Protein AF-A0A6A6YE19-F1 (afdb_monomer)

Solvent-accessible surface area (backbone atoms only — not comparable to full-atom values): 7515 Å² total; per-residue (Å²): 122,66,43,37,37,60,83,49,23,51,37,92,85,61,47,67,70,57,48,51,55,48,51,52,39,50,45,53,54,52,72,75,40,77,47,42,46,77,71,62,46,37,74,45,27,32,38,35,89,88,74,50,58,44,82,54,68,69,87,52,46,39,75,58,92,55,95,81,59,82,54,58,56,44,58,28,46,29,45,37,48,31,16,44,70,64,54,49,64,56,91,86,71,60,85,72,68,96,64,59,85,82,47,58,71,52,59,54,47,52,47,54,45,36,77,72,52,85,45,62,72,60,56,71,68,54,118

Structure (mmCIF, N/CA/C/O backbone):
data_AF-A0A6A6YE19-F1
#
_entry.id   AF-A0A6A6YE19-F1
#
loop_
_atom_site.group_PDB
_atom_site.id
_atom_site.type_symbol
_atom_site.label_atom_id
_atom_site.label_alt_id
_atom_site.label_comp_id
_atom_site.label_asym_id
_atom_site.label_entity_id
_atom_site.label_seq_id
_atom_site.pdbx_PDB_ins_code
_atom_site.Cartn_x
_atom_site.Cartn_y
_atom_site.Cartn_z
_atom_site.occupancy
_atom_site.B_iso_or_equiv
_atom_site.auth_seq_id
_atom_site.auth_comp_id
_atom_site.auth_asym_id
_atom_site.auth_atom_id
_atom_site.pdbx_PDB_model_num
ATOM 1 N N . MET A 1 1 ? -10.148 -7.743 -18.583 1.00 84.31 1 MET A N 1
ATOM 2 C CA . MET A 1 1 ? -10.620 -8.290 -17.293 1.00 84.31 1 MET A CA 1
ATOM 3 C C . MET A 1 1 ? -9.808 -7.666 -16.173 1.00 84.31 1 MET A C 1
ATOM 5 O O . MET A 1 1 ? -8.627 -7.429 -16.416 1.00 84.31 1 MET A O 1
ATOM 9 N N . PRO A 1 2 ? -10.416 -7.372 -15.011 1.00 91.38 2 PRO A N 1
ATOM 10 C CA . PRO A 1 2 ? -9.668 -6.983 -13.819 1.00 91.38 2 PRO A CA 1
ATOM 11 C C . PRO A 1 2 ? -8.682 -8.076 -13.400 1.00 91.38 2 PRO A C 1
ATOM 13 O O . PRO A 1 2 ? -8.975 -9.261 -13.564 1.00 91.38 2 PRO A O 1
ATOM 16 N N . ILE A 1 3 ? -7.541 -7.668 -12.848 1.00 93.69 3 ILE A N 1
ATOM 17 C CA . ILE A 1 3 ? -6.548 -8.557 -12.232 1.00 93.69 3 ILE A CA 1
ATOM 18 C C . ILE A 1 3 ? -6.293 -8.111 -10.796 1.00 93.69 3 ILE A C 1
ATOM 20 O O . ILE A 1 3 ? -6.390 -6.922 -10.496 1.00 93.69 3 ILE A O 1
ATOM 24 N N . SER A 1 4 ? -5.976 -9.043 -9.907 1.00 94.56 4 SER A N 1
ATOM 25 C CA . SER A 1 4 ? -5.618 -8.713 -8.528 1.00 94.56 4 SER A CA 1
ATOM 26 C C . SER A 1 4 ? -4.253 -8.024 -8.441 1.00 94.56 4 SER A C 1
ATOM 28 O O . SER A 1 4 ? -3.408 -8.160 -9.334 1.00 94.56 4 SER A O 1
ATOM 30 N N . LEU A 1 5 ? -4.043 -7.242 -7.379 1.00 95.00 5 LEU A N 1
ATOM 31 C CA . LEU A 1 5 ? -2.799 -6.495 -7.187 1.00 95.00 5 LEU A CA 1
ATOM 32 C C . LEU A 1 5 ? -1.582 -7.401 -6.981 1.00 95.00 5 LEU A C 1
ATOM 34 O O . LEU A 1 5 ? -0.480 -6.984 -7.325 1.00 95.00 5 LEU A O 1
ATOM 38 N N . ASP A 1 6 ? -1.763 -8.637 -6.520 1.00 94.25 6 ASP A N 1
ATOM 39 C CA . ASP A 1 6 ? -0.695 -9.649 -6.426 1.00 94.25 6 ASP A CA 1
ATOM 40 C C . ASP A 1 6 ? -0.033 -9.929 -7.794 1.00 94.25 6 ASP A C 1
ATOM 42 O O . ASP A 1 6 ? 1.178 -10.106 -7.894 1.00 94.25 6 ASP A O 1
ATOM 46 N N . HIS A 1 7 ? -0.793 -9.852 -8.890 1.00 92.31 7 HIS A N 1
ATOM 47 C CA . HIS A 1 7 ? -0.274 -9.985 -10.249 1.00 92.31 7 HIS A CA 1
ATOM 48 C C . HIS A 1 7 ? 0.446 -8.724 -10.742 1.00 92.31 7 HIS A C 1
ATOM 50 O O . HIS A 1 7 ? 1.111 -8.785 -11.781 1.00 92.31 7 HIS A O 1
ATOM 56 N N . ILE A 1 8 ? 0.294 -7.589 -10.054 1.00 92.00 8 ILE A N 1
ATOM 57 C CA . ILE A 1 8 ? 0.911 -6.291 -10.380 1.00 92.00 8 ILE A CA 1
ATOM 58 C C . ILE A 1 8 ? 2.124 -6.008 -9.486 1.00 92.00 8 ILE A C 1
ATOM 60 O O . ILE A 1 8 ? 3.055 -5.319 -9.914 1.00 92.00 8 ILE A O 1
ATOM 64 N N . ALA A 1 9 ? 2.123 -6.551 -8.274 1.00 93.69 9 ALA A N 1
ATOM 65 C CA . ALA A 1 9 ? 3.166 -6.414 -7.279 1.00 93.69 9 ALA A CA 1
ATOM 66 C C . ALA A 1 9 ? 4.558 -6.699 -7.867 1.00 93.69 9 ALA A C 1
ATOM 68 O O . ALA A 1 9 ? 4.750 -7.643 -8.636 1.00 93.69 9 ALA A O 1
ATOM 69 N N . ASN A 1 10 ? 5.530 -5.838 -7.548 1.00 92.00 10 ASN A N 1
ATOM 70 C CA . ASN A 1 10 ? 6.917 -5.931 -8.022 1.00 92.00 10 ASN A CA 1
ATOM 71 C C . ASN A 1 10 ? 7.112 -6.004 -9.556 1.00 92.00 10 ASN A C 1
ATOM 73 O O . ASN A 1 10 ? 8.203 -6.307 -10.036 1.00 92.00 10 ASN A O 1
ATOM 77 N N . ARG A 1 11 ? 6.101 -5.701 -10.379 1.00 90.38 11 ARG A N 1
ATOM 78 C CA . ARG A 1 11 ? 6.294 -5.667 -11.837 1.00 90.38 11 ARG A CA 1
ATOM 79 C C . ARG A 1 11 ? 7.267 -4.541 -12.214 1.00 90.38 11 ARG A C 1
ATOM 81 O O . ARG A 1 11 ? 7.161 -3.450 -11.658 1.00 90.38 11 ARG A O 1
ATOM 88 N N . PRO A 1 12 ? 8.118 -4.717 -13.244 1.00 85.94 12 PRO A N 1
ATOM 89 C CA . PRO A 1 12 ? 9.000 -3.652 -13.741 1.00 85.94 12 PRO A CA 1
ATOM 90 C C . PRO A 1 12 ? 8.274 -2.356 -14.137 1.00 85.94 12 PRO A C 1
ATOM 92 O O . PRO A 1 12 ? 8.860 -1.282 -14.134 1.00 85.94 12 PRO A O 1
ATOM 95 N N . GLY A 1 13 ? 6.988 -2.449 -14.492 1.00 85.56 13 GLY A N 1
ATOM 96 C CA . GLY A 1 13 ? 6.158 -1.298 -14.847 1.00 85.56 13 GLY A CA 1
ATOM 97 C C . GLY A 1 13 ? 5.489 -0.590 -13.666 1.00 85.56 13 GLY A C 1
ATOM 98 O O . GLY A 1 13 ? 4.727 0.346 -13.913 1.00 85.56 13 GLY A O 1
ATOM 99 N N . LEU A 1 14 ? 5.685 -1.043 -12.426 1.00 92.38 14 LEU A N 1
ATOM 100 C CA . LEU A 1 14 ? 5.181 -0.381 -11.225 1.00 92.38 14 LEU A CA 1
ATOM 101 C C . LEU A 1 14 ? 6.250 0.591 -10.712 1.00 92.38 14 LEU A C 1
ATOM 103 O O . LEU A 1 14 ? 7.319 0.170 -10.284 1.00 92.38 14 LEU A O 1
ATOM 107 N N . ASN A 1 15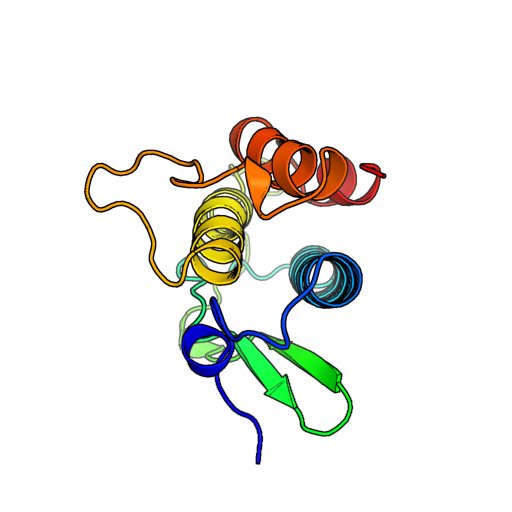 ? 5.942 1.883 -10.789 1.00 93.69 15 ASN A N 1
ATOM 108 C CA . ASN A 1 15 ? 6.775 2.977 -10.297 1.00 93.69 15 ASN A CA 1
ATOM 109 C C . ASN A 1 15 ? 6.031 3.760 -9.208 1.00 93.69 15 ASN A C 1
ATOM 111 O O . ASN A 1 15 ? 4.867 3.479 -8.919 1.00 93.69 15 ASN A O 1
ATOM 115 N N . GLU A 1 16 ? 6.680 4.767 -8.646 1.00 94.12 16 GLU A N 1
ATOM 116 C CA . GLU A 1 16 ? 6.191 5.592 -7.541 1.00 94.12 16 GLU A CA 1
ATOM 117 C C . GLU A 1 16 ? 4.861 6.266 -7.867 1.00 94.12 16 GLU A C 1
ATOM 119 O O . GLU A 1 16 ? 3.938 6.245 -7.060 1.00 94.12 16 GLU A O 1
ATOM 124 N N . MET A 1 17 ? 4.714 6.790 -9.086 1.00 93.25 17 MET A N 1
ATOM 125 C CA . MET A 1 17 ? 3.472 7.431 -9.521 1.00 93.25 17 MET A CA 1
ATOM 126 C C . MET A 1 17 ? 2.305 6.439 -9.551 1.00 93.25 17 MET A C 1
ATOM 128 O O . MET A 1 17 ? 1.197 6.755 -9.118 1.00 93.25 17 MET A O 1
ATOM 132 N N . ARG A 1 18 ? 2.534 5.226 -10.068 1.00 93.94 18 ARG A N 1
ATOM 133 C CA . ARG A 1 18 ? 1.505 4.180 -10.098 1.00 93.94 18 ARG A CA 1
ATOM 134 C C . ARG A 1 18 ? 1.223 3.634 -8.704 1.00 93.94 18 ARG A C 1
ATOM 136 O O . ARG A 1 18 ? 0.060 3.395 -8.400 1.00 93.94 18 ARG A O 1
ATOM 143 N N . LEU A 1 19 ? 2.250 3.477 -7.871 1.00 95.00 19 LEU A N 1
ATOM 144 C CA . LEU A 1 19 ? 2.105 3.097 -6.470 1.00 95.00 19 LEU A CA 1
ATOM 145 C C . LEU A 1 19 ? 1.218 4.112 -5.736 1.00 95.00 19 LEU A C 1
ATOM 147 O O . LEU A 1 19 ? 0.198 3.721 -5.179 1.00 95.00 19 LEU A O 1
ATOM 151 N N . ALA A 1 20 ? 1.531 5.406 -5.827 1.00 94.25 20 ALA A N 1
ATOM 152 C CA . ALA A 1 20 ? 0.743 6.478 -5.223 1.00 94.25 20 ALA A CA 1
ATOM 153 C C . ALA A 1 20 ? -0.708 6.486 -5.732 1.00 94.25 20 ALA A C 1
ATOM 155 O O . ALA A 1 20 ? -1.644 6.582 -4.941 1.00 94.25 20 ALA A O 1
ATOM 156 N N . ALA A 1 21 ? -0.920 6.311 -7.041 1.00 94.50 21 ALA A N 1
ATOM 157 C CA . ALA A 1 21 ? -2.263 6.241 -7.617 1.00 94.50 21 ALA A CA 1
ATOM 158 C C . ALA A 1 21 ? -3.068 5.029 -7.112 1.00 94.50 21 ALA A C 1
ATOM 160 O O . ALA A 1 21 ? -4.270 5.150 -6.872 1.00 94.50 21 ALA A O 1
ATOM 161 N N . ILE A 1 22 ? -2.428 3.867 -6.951 1.00 95.19 22 ILE A N 1
ATOM 162 C CA . ILE A 1 22 ? -3.062 2.661 -6.401 1.00 95.19 22 ILE A CA 1
ATOM 163 C C . ILE A 1 22 ? -3.410 2.886 -4.927 1.00 95.19 22 ILE A C 1
ATOM 165 O O . ILE A 1 22 ? -4.568 2.720 -4.543 1.00 95.19 22 ILE A O 1
ATOM 169 N N . LEU A 1 23 ? -2.443 3.319 -4.114 1.00 94.50 23 LEU A N 1
ATOM 170 C CA . LEU A 1 23 ? -2.636 3.551 -2.681 1.00 94.50 23 LEU A CA 1
ATOM 171 C C . LEU A 1 23 ? -3.696 4.623 -2.420 1.00 94.50 23 LEU A C 1
ATOM 173 O O . LEU A 1 23 ? -4.574 4.414 -1.588 1.00 94.50 23 LEU A O 1
ATOM 177 N N . GLY A 1 24 ? -3.687 5.721 -3.178 1.00 93.31 24 GLY A N 1
ATOM 178 C CA . GLY A 1 24 ? -4.697 6.774 -3.087 1.00 93.31 24 GLY A CA 1
ATOM 179 C C . GLY A 1 24 ? -6.113 6.261 -3.356 1.00 93.31 24 GLY A C 1
ATOM 180 O O . GLY A 1 24 ? -7.047 6.605 -2.633 1.00 93.31 24 GLY A O 1
ATOM 181 N N . GLN A 1 25 ? -6.283 5.382 -4.348 1.00 93.69 25 GLN A N 1
ATOM 182 C CA . GLN A 1 25 ? -7.582 4.773 -4.639 1.00 93.69 25 GLN A CA 1
ATOM 183 C C . GLN A 1 25 ? -8.036 3.795 -3.550 1.00 93.69 25 GLN A C 1
ATOM 185 O O . GLN A 1 25 ? -9.209 3.831 -3.171 1.00 93.69 25 GLN A O 1
ATOM 190 N N . ILE A 1 26 ? -7.129 2.970 -3.010 1.00 92.12 26 ILE A N 1
ATOM 191 C CA . ILE A 1 26 ? -7.435 2.052 -1.899 1.00 92.12 26 ILE A CA 1
ATOM 192 C C . ILE A 1 26 ? -7.843 2.852 -0.658 1.00 92.12 26 ILE A C 1
ATOM 194 O O . ILE A 1 26 ? -8.905 2.603 -0.091 1.00 92.12 26 ILE A O 1
ATOM 198 N N . MET A 1 27 ? -7.049 3.856 -0.280 1.00 90.12 27 MET A N 1
ATOM 199 C CA . MET A 1 27 ? -7.321 4.745 0.852 1.00 90.12 27 MET A CA 1
ATOM 200 C C . MET A 1 27 ? -8.673 5.452 0.710 1.00 90.12 27 MET A C 1
ATOM 202 O O . MET A 1 27 ? -9.489 5.417 1.627 1.00 90.12 27 MET A O 1
ATOM 206 N N . ASN A 1 28 ? -8.972 6.006 -0.466 1.00 88.44 28 ASN A N 1
ATOM 207 C CA . ASN A 1 28 ? -10.278 6.601 -0.752 1.00 88.44 28 ASN A CA 1
ATOM 208 C C . ASN A 1 28 ? -11.432 5.574 -0.698 1.00 88.44 28 ASN A C 1
ATOM 210 O O . ASN A 1 28 ? -12.553 5.923 -0.332 1.00 88.44 28 ASN A O 1
ATOM 214 N N . GLY A 1 29 ? -11.181 4.315 -1.066 1.00 85.94 29 GLY A N 1
ATOM 215 C CA . GLY A 1 29 ? -12.147 3.222 -0.933 1.00 85.94 29 GLY A CA 1
ATOM 216 C C . GLY A 1 29 ? -12.455 2.881 0.526 1.00 85.94 29 GLY A C 1
ATOM 217 O O . GLY A 1 29 ? -13.625 2.736 0.874 1.00 85.94 29 GLY A O 1
ATOM 218 N N . ILE A 1 30 ? -11.420 2.821 1.370 1.00 83.25 30 ILE A N 1
ATOM 219 C CA . ILE A 1 30 ? -11.540 2.571 2.813 1.00 83.25 30 ILE A CA 1
ATOM 220 C C . ILE A 1 30 ? -12.252 3.744 3.503 1.00 83.25 30 ILE A C 1
ATOM 222 O O . ILE A 1 30 ? -13.181 3.530 4.274 1.00 83.25 30 ILE A O 1
ATOM 226 N N . SER A 1 31 ? -11.875 4.993 3.206 1.00 80.25 31 SER A N 1
ATOM 227 C CA . SER A 1 31 ? -12.431 6.172 3.889 1.00 80.25 31 SER A CA 1
ATOM 228 C C . SER A 1 31 ? -13.906 6.436 3.566 1.00 80.25 31 SER A C 1
ATOM 230 O O . SER A 1 31 ? -14.648 6.938 4.410 1.00 80.25 31 SER A O 1
ATOM 232 N N . LYS A 1 32 ? -14.363 6.084 2.358 1.00 74.75 32 LYS A N 1
ATOM 233 C CA . LYS A 1 32 ? -15.749 6.315 1.913 1.00 74.75 32 LYS A CA 1
ATOM 234 C C . LYS A 1 32 ? -16.754 5.277 2.408 1.00 74.75 32 LYS A C 1
ATOM 236 O O . LYS A 1 32 ? -17.956 5.487 2.241 1.00 74.75 32 LYS A O 1
ATOM 241 N N . GLN A 1 33 ? -16.307 4.169 2.993 1.00 66.19 33 GLN A N 1
ATOM 242 C CA . GLN A 1 33 ? -17.192 3.098 3.445 1.00 66.19 33 GLN A CA 1
ATOM 243 C C . GLN A 1 33 ? -17.231 3.051 4.977 1.00 66.19 33 GLN A C 1
ATOM 245 O O . GLN A 1 33 ? -16.202 3.031 5.637 1.00 66.19 33 GLN A O 1
ATOM 250 N N . ARG A 1 34 ? -18.428 2.958 5.580 1.00 65.06 34 ARG A N 1
ATOM 251 C CA . ARG A 1 34 ? -18.573 2.605 7.017 1.00 65.06 34 ARG A CA 1
ATOM 252 C C . ARG A 1 34 ? -18.425 1.091 7.252 1.00 65.06 34 ARG A C 1
ATOM 254 O O . ARG A 1 34 ? -18.994 0.539 8.194 1.00 65.06 34 ARG A O 1
ATOM 261 N N . LEU A 1 35 ? -17.716 0.424 6.348 1.00 65.69 35 LEU A N 1
ATOM 262 C CA . LEU A 1 35 ? -17.501 -1.011 6.314 1.00 65.69 35 LEU A CA 1
ATOM 263 C C . LEU A 1 35 ? -16.010 -1.256 6.504 1.00 65.69 35 LEU A C 1
ATOM 265 O O . LEU A 1 35 ? -15.197 -0.656 5.811 1.00 65.69 35 LEU A O 1
ATOM 269 N N . GLU A 1 36 ? -15.677 -2.129 7.440 1.00 71.12 36 GLU A N 1
ATOM 270 C CA . GLU A 1 36 ? -14.317 -2.611 7.645 1.00 71.12 36 GLU A CA 1
ATOM 271 C C . GLU A 1 36 ? -14.194 -3.958 6.936 1.00 71.12 36 GLU A C 1
ATOM 273 O O . GLU A 1 36 ? -14.972 -4.873 7.219 1.00 71.12 36 GLU A O 1
ATOM 278 N N . HIS A 1 37 ? -13.254 -4.097 5.999 1.00 71.31 37 HIS A N 1
ATOM 279 C CA . HIS A 1 37 ? -13.079 -5.374 5.297 1.00 71.31 37 HIS A CA 1
ATOM 280 C C . HIS A 1 37 ? -12.427 -6.412 6.216 1.00 71.31 37 HIS A C 1
ATOM 282 O O . HIS A 1 37 ? -12.669 -7.610 6.071 1.00 71.31 37 HIS A O 1
ATOM 288 N N . SER A 1 38 ? -11.591 -5.985 7.170 1.00 73.50 38 SER A N 1
ATOM 289 C CA . SER A 1 38 ? -10.946 -6.820 8.203 1.00 73.50 38 SER A CA 1
ATOM 290 C C . SER A 1 38 ? -10.003 -7.926 7.695 1.00 73.50 38 SER A C 1
ATOM 292 O O . SER A 1 38 ? -9.391 -8.634 8.493 1.00 73.50 38 SER A O 1
ATOM 294 N N . SER A 1 39 ? -9.854 -8.056 6.373 1.00 82.56 39 SER A N 1
ATOM 295 C CA . SER A 1 39 ? -9.056 -9.076 5.681 1.00 82.56 39 SER A CA 1
ATOM 296 C C . SER A 1 39 ? -8.504 -8.549 4.343 1.00 82.56 39 SER A C 1
ATOM 298 O O . SER A 1 39 ? -8.323 -9.302 3.394 1.00 82.56 39 SER A O 1
ATOM 300 N N . LEU A 1 40 ? -8.278 -7.236 4.232 1.00 87.31 40 LEU A N 1
ATOM 301 C CA . LEU A 1 40 ? -7.725 -6.603 3.027 1.00 87.31 40 LEU A CA 1
ATOM 302 C C . LEU A 1 40 ? -6.334 -7.168 2.689 1.00 87.31 40 LEU A C 1
ATOM 304 O O . LEU A 1 40 ? -5.461 -7.240 3.551 1.00 87.31 40 LEU A O 1
ATOM 308 N N . THR A 1 41 ? -6.137 -7.566 1.432 1.00 90.94 41 THR A N 1
ATOM 309 C CA . THR A 1 41 ? -4.876 -8.095 0.881 1.00 90.94 41 THR A CA 1
ATOM 310 C C . THR A 1 41 ? -4.755 -7.716 -0.599 1.00 90.94 41 THR A C 1
ATOM 312 O O . THR A 1 41 ? -5.736 -7.319 -1.226 1.00 90.94 41 THR A O 1
ATOM 315 N N . CYS A 1 42 ? -3.583 -7.879 -1.215 1.00 93.06 42 CYS A N 1
ATOM 316 C CA . CYS A 1 42 ? -3.436 -7.652 -2.657 1.00 93.06 42 CYS A CA 1
ATOM 317 C C . CYS A 1 42 ? -4.341 -8.559 -3.517 1.00 93.06 42 CYS A C 1
ATOM 319 O O . CYS A 1 42 ? -4.757 -8.153 -4.603 1.00 93.06 42 CYS A O 1
ATOM 321 N N . SER A 1 43 ? -4.705 -9.752 -3.037 1.00 91.75 43 SER A N 1
ATOM 322 C CA . SER A 1 43 ? -5.550 -10.701 -3.776 1.00 91.75 43 SER A CA 1
ATOM 323 C C . SER A 1 43 ? -7.033 -10.303 -3.834 1.00 91.75 43 SER A C 1
ATOM 325 O O . SER A 1 43 ? -7.723 -10.691 -4.775 1.00 91.75 43 SER A O 1
ATOM 327 N N . ASN A 1 44 ? -7.539 -9.510 -2.878 1.00 90.50 44 ASN A N 1
ATOM 328 C CA . ASN A 1 44 ? -8.925 -9.005 -2.889 1.00 90.50 44 ASN A CA 1
ATOM 329 C C . ASN A 1 44 ? -9.055 -7.546 -3.348 1.00 90.50 44 ASN A C 1
ATOM 331 O O . ASN A 1 44 ? -10.143 -6.971 -3.303 1.00 90.50 44 ASN A O 1
ATOM 335 N N . ILE A 1 45 ? -7.975 -6.964 -3.868 1.00 92.25 45 ILE A N 1
ATOM 336 C CA . ILE A 1 45 ? -7.992 -5.659 -4.522 1.00 92.25 45 ILE A CA 1
ATOM 337 C C . ILE A 1 45 ? -7.731 -5.863 -6.008 1.00 92.25 45 ILE A C 1
ATOM 339 O O . ILE A 1 45 ? -6.730 -6.453 -6.406 1.00 92.25 45 ILE A O 1
ATOM 343 N N . LEU A 1 46 ? -8.643 -5.364 -6.836 1.00 94.06 46 LEU A N 1
ATOM 344 C CA . LEU A 1 46 ? -8.633 -5.571 -8.275 1.00 94.06 46 LEU A CA 1
ATOM 345 C C . LEU A 1 46 ? -8.272 -4.277 -9.000 1.00 94.06 46 LEU A C 1
ATOM 347 O O . LEU A 1 46 ? -8.909 -3.245 -8.793 1.00 94.06 46 LEU A O 1
ATOM 351 N N . ALA A 1 47 ? -7.289 -4.353 -9.888 1.00 93.25 47 ALA A N 1
ATOM 352 C CA . ALA A 1 47 ? -6.974 -3.315 -10.853 1.00 93.25 47 ALA A CA 1
ATOM 353 C C . ALA A 1 47 ? -7.673 -3.607 -12.182 1.00 93.25 47 ALA A C 1
ATOM 355 O O . ALA A 1 47 ? -7.527 -4.682 -12.775 1.00 93.25 47 ALA A O 1
ATOM 356 N N . ASN A 1 48 ? -8.420 -2.626 -12.667 1.00 91.38 48 ASN A N 1
ATOM 357 C CA . ASN A 1 48 ? -9.088 -2.684 -13.954 1.00 91.38 48 ASN A CA 1
ATOM 358 C C . ASN A 1 48 ? -8.172 -2.176 -15.082 1.00 91.38 48 ASN A C 1
ATOM 360 O O . ASN A 1 48 ? -7.269 -1.367 -14.845 1.00 91.38 48 ASN A O 1
ATOM 364 N N . PRO A 1 49 ? -8.431 -2.586 -16.339 1.00 85.00 49 PRO A N 1
ATOM 365 C CA . PRO A 1 49 ? -7.738 -2.043 -17.511 1.00 85.00 49 PRO A CA 1
ATOM 366 C C . PRO A 1 49 ? -7.833 -0.513 -17.630 1.00 85.00 49 PRO A C 1
ATOM 368 O O . PRO A 1 49 ? -6.895 0.122 -18.111 1.00 85.00 49 PRO A O 1
ATOM 371 N N . ASP A 1 50 ? -8.922 0.071 -17.125 1.00 85.50 50 ASP A N 1
ATOM 372 C CA . ASP A 1 50 ? -9.187 1.515 -17.126 1.00 85.50 50 ASP A CA 1
ATOM 373 C C . ASP A 1 50 ? -8.424 2.276 -16.025 1.00 85.50 50 ASP A C 1
ATOM 375 O O . ASP A 1 50 ? -8.622 3.475 -15.838 1.00 85.50 50 ASP A O 1
ATOM 379 N N . ARG A 1 51 ? -7.490 1.600 -15.336 1.00 82.06 51 ARG A N 1
ATOM 380 C CA . ARG A 1 51 ? -6.602 2.137 -14.287 1.00 82.06 51 ARG A CA 1
ATOM 381 C C . ARG A 1 51 ? -7.298 2.510 -12.978 1.00 82.06 51 ARG A C 1
ATOM 383 O O . ARG A 1 51 ? -6.665 3.120 -12.112 1.00 82.06 51 ARG A O 1
ATOM 390 N N . ASP A 1 52 ? -8.553 2.110 -12.800 1.00 90.94 52 ASP A N 1
ATOM 391 C CA . ASP A 1 52 ? -9.210 2.166 -11.503 1.00 90.94 52 ASP A CA 1
ATOM 392 C C . ASP A 1 52 ? -8.927 0.911 -10.667 1.00 90.94 52 ASP A C 1
ATOM 394 O O . ASP A 1 52 ? -8.825 -0.207 -11.180 1.00 90.94 52 ASP A O 1
ATOM 398 N N . VAL A 1 53 ? -8.800 1.113 -9.360 1.00 92.69 53 VAL A N 1
ATOM 399 C CA . VAL A 1 53 ? -8.579 0.069 -8.362 1.00 92.69 53 VAL A CA 1
ATOM 400 C C . VAL A 1 53 ? -9.816 -0.033 -7.481 1.00 92.69 53 VAL A C 1
ATOM 402 O O . VAL A 1 53 ? -10.332 0.975 -6.997 1.00 92.69 53 VAL A O 1
ATOM 405 N N . LYS A 1 54 ? -10.305 -1.256 -7.267 1.00 91.44 54 LYS A N 1
ATOM 406 C CA . LYS A 1 54 ? -11.504 -1.528 -6.467 1.00 91.44 54 LYS A CA 1
ATOM 407 C C . LYS A 1 54 ? -11.242 -2.619 -5.440 1.00 91.44 54 LYS A C 1
ATOM 409 O O . LYS A 1 54 ? -10.601 -3.622 -5.737 1.00 91.44 54 LYS A O 1
ATOM 414 N N . ILE A 1 55 ? -11.787 -2.422 -4.246 1.00 88.00 55 ILE A N 1
ATOM 415 C CA . ILE A 1 55 ? -11.820 -3.429 -3.184 1.00 88.00 55 ILE A CA 1
ATOM 416 C C . ILE A 1 55 ? -12.964 -4.398 -3.507 1.00 88.00 55 ILE A C 1
ATOM 418 O O . ILE A 1 55 ? -14.099 -3.961 -3.718 1.00 88.00 55 ILE A O 1
ATOM 422 N N . ALA A 1 56 ? -12.647 -5.685 -3.607 1.00 86.50 56 ALA A N 1
ATOM 423 C CA . ALA A 1 56 ? -13.590 -6.764 -3.877 1.00 86.50 56 ALA A CA 1
ATOM 424 C C . ALA A 1 56 ? -13.917 -7.544 -2.587 1.00 86.50 56 ALA A C 1
ATOM 426 O O . ALA A 1 56 ? -13.643 -7.077 -1.492 1.00 86.50 56 ALA A O 1
ATOM 427 N N . ASP A 1 57 ? -14.553 -8.708 -2.733 1.00 80.31 57 ASP A N 1
ATOM 428 C CA . ASP A 1 57 ? -14.913 -9.641 -1.652 1.00 80.31 57 ASP A CA 1
ATOM 429 C C . ASP A 1 57 ? -15.694 -9.045 -0.463 1.00 80.31 57 ASP A C 1
ATOM 431 O O . ASP A 1 57 ? -15.371 -9.201 0.715 1.00 80.31 57 ASP A O 1
ATOM 435 N N . TYR A 1 58 ? -16.831 -8.424 -0.784 1.00 67.81 58 TYR A N 1
ATOM 436 C CA . TYR A 1 58 ? -17.752 -7.824 0.190 1.00 67.81 58 TYR A CA 1
ATOM 437 C C . TYR A 1 58 ? -18.251 -8.771 1.293 1.00 67.81 58 TYR A C 1
ATOM 439 O O . TYR A 1 58 ? -18.821 -8.298 2.274 1.00 67.81 58 TYR A O 1
ATOM 447 N N . LYS A 1 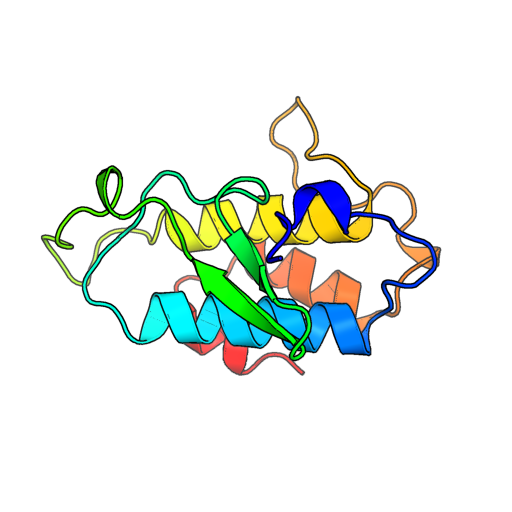59 ? -18.071 -10.093 1.161 1.00 67.81 59 LYS A N 1
ATOM 448 C CA . LYS A 1 59 ? -18.472 -11.062 2.194 1.00 67.81 59 LYS A CA 1
ATOM 449 C C . LYS A 1 59 ? -17.643 -10.923 3.472 1.00 67.81 59 LYS A C 1
ATOM 451 O O . LYS A 1 59 ? -18.112 -11.324 4.534 1.00 67.81 59 LYS A O 1
ATOM 456 N N . CYS A 1 60 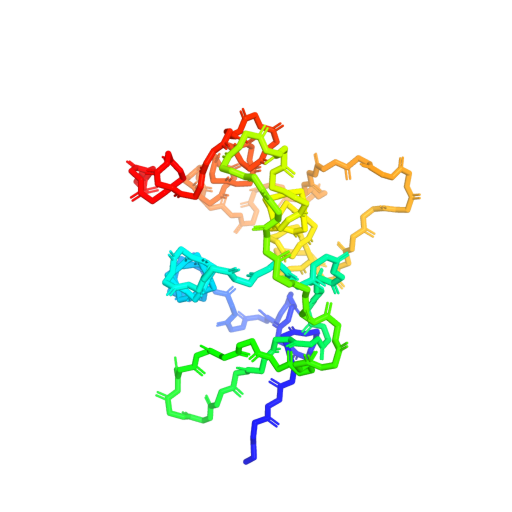? -16.443 -10.358 3.375 1.00 66.44 60 CYS A N 1
ATOM 457 C CA . CYS A 1 60 ? -15.578 -10.078 4.516 1.00 66.44 60 CYS A CA 1
ATOM 458 C C . CYS A 1 60 ? -15.888 -8.734 5.191 1.00 66.44 60 CYS A C 1
ATOM 460 O O . CYS A 1 60 ? -15.453 -8.512 6.321 1.00 66.44 60 CYS A O 1
ATOM 462 N N . CYS A 1 61 ? -16.646 -7.852 4.532 1.00 71.81 61 CYS A N 1
ATOM 463 C CA . CYS A 1 61 ? -16.979 -6.542 5.071 1.00 71.81 61 CYS A CA 1
ATOM 464 C C . CYS A 1 61 ? -17.945 -6.652 6.253 1.00 71.81 61 CYS A C 1
ATOM 466 O O . CYS A 1 61 ? -19.048 -7.187 6.135 1.00 71.81 61 CYS A O 1
ATOM 468 N N . GLN A 1 62 ? -17.552 -6.079 7.385 1.00 70.81 62 GLN A N 1
ATOM 469 C CA . GLN A 1 62 ? -18.383 -5.961 8.577 1.00 70.81 62 GLN A CA 1
ATOM 470 C C . GLN A 1 62 ? -18.719 -4.493 8.823 1.00 70.81 62 GLN A C 1
ATOM 472 O O . GLN A 1 62 ? -17.915 -3.595 8.566 1.00 70.81 62 GLN A O 1
ATOM 477 N N . PHE A 1 63 ? -19.930 -4.233 9.314 1.00 68.62 63 PHE A N 1
ATOM 478 C CA . PHE A 1 63 ? -20.302 -2.884 9.724 1.00 68.62 63 PHE A CA 1
ATOM 479 C C . PHE A 1 63 ? -19.439 -2.467 10.910 1.00 68.62 63 PHE A C 1
ATOM 481 O O . PHE A 1 63 ? -19.363 -3.193 11.903 1.00 68.62 63 PHE A O 1
ATOM 488 N N . ARG A 1 64 ? -18.805 -1.297 10.817 1.00 66.19 64 ARG A N 1
ATOM 489 C CA . ARG A 1 64 ? -17.915 -0.821 11.872 1.00 66.19 64 ARG A CA 1
ATOM 490 C C . ARG A 1 64 ? -18.747 -0.456 13.114 1.00 66.19 64 ARG A C 1
ATOM 492 O O . ARG A 1 64 ? -19.530 0.493 13.041 1.00 66.19 64 ARG A O 1
ATOM 499 N N . PRO A 1 65 ? -18.611 -1.156 14.259 1.00 53.69 65 PRO A N 1
ATOM 500 C CA . PRO A 1 65 ? -19.496 -0.937 15.410 1.00 53.69 65 PRO A CA 1
ATOM 501 C C . PRO A 1 65 ? -19.222 0.384 16.145 1.00 53.69 65 PRO A C 1
ATOM 503 O O . PRO A 1 65 ? -20.059 0.855 16.908 1.00 53.69 65 PRO A O 1
ATOM 506 N N . SER A 1 66 ? -18.031 0.962 15.959 1.00 58.62 66 SER A N 1
ATOM 507 C CA . SER A 1 66 ? -17.552 2.149 16.668 1.00 58.62 66 SER A CA 1
ATOM 508 C C . SER A 1 66 ? -16.509 2.894 15.835 1.00 58.62 66 SER A C 1
ATOM 510 O O . SER A 1 66 ? -15.635 2.276 15.231 1.00 58.62 66 SER A O 1
ATOM 512 N N . GLU A 1 67 ? -16.555 4.226 15.860 1.00 57.78 67 GLU A N 1
ATOM 513 C CA . GLU A 1 67 ? -15.549 5.104 15.240 1.00 57.78 67 GLU A CA 1
ATOM 514 C C . GLU A 1 67 ? -14.168 5.007 15.915 1.00 57.78 67 GLU A C 1
ATOM 516 O O . GLU A 1 67 ? -13.174 5.421 15.330 1.00 57.78 67 GLU A O 1
ATOM 521 N N . LYS A 1 68 ? -14.096 4.428 17.124 1.00 51.78 68 LYS A N 1
ATOM 522 C CA . LYS A 1 68 ? -12.881 4.343 17.955 1.00 51.78 68 LYS A CA 1
ATOM 523 C C . LYS A 1 68 ? -12.063 3.058 17.781 1.00 51.78 68 LYS A C 1
ATOM 525 O O . LYS A 1 68 ? -11.049 2.908 18.452 1.00 51.78 68 LYS A O 1
ATOM 530 N N . ALA A 1 69 ? -12.523 2.093 16.983 1.00 54.59 69 ALA A N 1
ATOM 531 C CA . ALA A 1 69 ? -11.775 0.853 16.778 1.00 54.59 69 ALA A CA 1
ATOM 532 C C . ALA A 1 69 ? -10.540 1.117 15.905 1.00 54.59 69 ALA A C 1
ATOM 534 O O . ALA A 1 69 ? -10.674 1.742 14.855 1.00 54.59 69 ALA A O 1
ATOM 535 N N . GLU A 1 70 ? -9.371 0.616 16.312 1.00 55.25 70 GLU A N 1
ATOM 536 C CA . GLU A 1 70 ? -8.158 0.594 15.482 1.00 55.25 70 GLU A CA 1
ATOM 537 C C . GLU A 1 70 ? -8.503 0.065 14.080 1.00 55.25 70 GLU A C 1
ATOM 539 O O . GLU A 1 70 ? -9.059 -1.034 13.972 1.00 55.25 70 GLU A O 1
ATOM 544 N N . PRO A 1 71 ? -8.255 0.823 13.001 1.00 61.12 71 PRO A N 1
ATOM 545 C CA . PRO A 1 71 ? -8.598 0.381 11.658 1.00 61.12 71 PRO A CA 1
ATOM 546 C C . PRO A 1 71 ? -7.691 -0.788 11.265 1.00 61.12 71 PRO A C 1
ATOM 548 O O . PRO A 1 71 ? -6.547 -0.588 10.854 1.00 61.12 71 PRO A O 1
ATOM 551 N N . ARG A 1 72 ? -8.204 -2.027 11.333 1.00 68.12 72 ARG A N 1
ATOM 552 C CA . ARG A 1 72 ? -7.475 -3.216 10.842 1.00 68.12 72 ARG A CA 1
ATOM 553 C C . ARG A 1 72 ? -7.064 -3.051 9.378 1.00 68.12 72 ARG A C 1
ATOM 555 O O . ARG A 1 72 ? -6.045 -3.592 8.956 1.00 68.12 72 ARG A O 1
ATOM 562 N N . ASP A 1 73 ? -7.812 -2.232 8.648 1.00 76.12 73 ASP A N 1
ATOM 563 C CA . ASP A 1 73 ? -7.551 -1.868 7.264 1.00 76.12 73 ASP A CA 1
ATOM 564 C C . ASP A 1 73 ? -6.287 -0.986 7.092 1.00 76.12 73 ASP A C 1
ATOM 566 O O . ASP A 1 73 ? -5.625 -1.105 6.066 1.00 76.12 73 ASP A O 1
ATOM 570 N N . ILE A 1 74 ? -5.856 -0.185 8.086 1.00 82.44 74 ILE A N 1
ATOM 571 C CA . ILE A 1 74 ? -4.555 0.531 8.020 1.00 82.44 74 ILE A CA 1
ATOM 572 C C . ILE A 1 74 ? -3.393 -0.437 8.186 1.00 82.44 74 ILE A C 1
ATOM 574 O O . ILE A 1 74 ? -2.417 -0.386 7.438 1.00 82.44 74 ILE A O 1
ATOM 578 N N . ARG A 1 75 ? -3.510 -1.382 9.122 1.00 87.00 75 ARG A N 1
ATOM 579 C CA . ARG A 1 75 ? -2.494 -2.426 9.247 1.00 87.00 7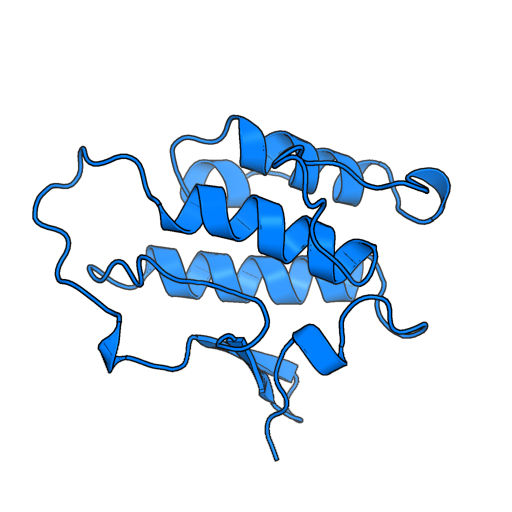5 ARG A CA 1
ATOM 580 C C . ARG A 1 75 ? -2.395 -3.233 7.950 1.00 87.00 75 ARG A C 1
ATOM 582 O O . ARG A 1 75 ? -1.288 -3.502 7.492 1.00 87.00 75 ARG A O 1
ATOM 589 N N . ALA A 1 76 ? -3.523 -3.561 7.323 1.00 90.00 76 ALA A N 1
ATOM 590 C CA . ALA A 1 76 ? -3.538 -4.192 6.007 1.00 90.00 76 ALA A CA 1
ATOM 591 C C . ALA A 1 76 ? -2.859 -3.327 4.926 1.00 90.00 76 ALA A C 1
ATOM 593 O O . ALA A 1 76 ? -2.088 -3.865 4.132 1.00 90.00 76 ALA A O 1
ATOM 594 N N . LEU A 1 77 ? -3.065 -2.001 4.927 1.00 92.06 77 LEU A N 1
ATOM 595 C CA . LEU A 1 77 ? -2.388 -1.079 4.001 1.00 92.06 77 LEU A CA 1
ATOM 596 C C . LEU A 1 77 ? -0.861 -1.181 4.081 1.00 92.06 77 LEU A C 1
ATOM 598 O O . LEU A 1 77 ? -0.209 -1.109 3.040 1.00 92.06 77 LEU A O 1
ATOM 602 N N . SER A 1 78 ? -0.286 -1.392 5.269 1.00 93.56 78 SER A N 1
ATOM 603 C CA . SER A 1 78 ? 1.168 -1.564 5.411 1.00 93.56 78 SER A CA 1
ATOM 604 C C . SER A 1 78 ? 1.686 -2.806 4.673 1.00 93.56 78 SER A C 1
ATOM 606 O O . SER A 1 78 ? 2.660 -2.730 3.921 1.00 93.56 78 SER A O 1
ATOM 608 N N . TYR A 1 79 ? 0.976 -3.933 4.790 1.00 94.88 79 TYR A N 1
ATOM 609 C CA . TYR A 1 79 ? 1.317 -5.176 4.098 1.00 94.88 79 TYR A CA 1
ATOM 610 C C . TYR A 1 79 ? 1.068 -5.081 2.591 1.00 94.88 79 TYR A C 1
ATOM 612 O O . TYR A 1 79 ? 1.915 -5.516 1.819 1.00 94.88 79 TYR A O 1
ATOM 620 N N . ILE A 1 80 ? -0.035 -4.454 2.167 1.00 95.31 80 ILE A N 1
ATOM 621 C CA . ILE A 1 80 ? -0.339 -4.208 0.748 1.00 95.31 80 ILE A CA 1
ATOM 622 C C . ILE A 1 80 ? 0.733 -3.321 0.110 1.00 95.31 80 ILE A C 1
AT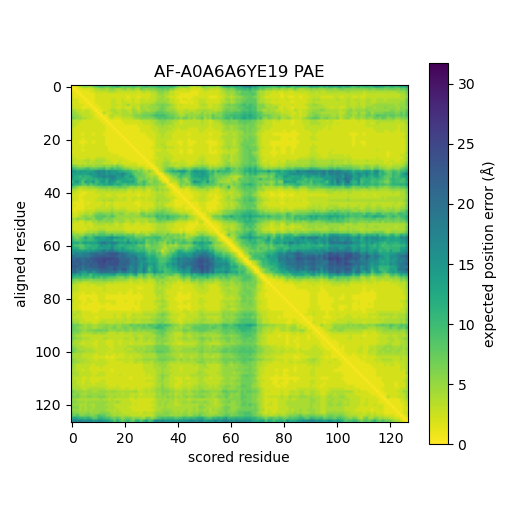OM 624 O O . ILE A 1 80 ? 1.213 -3.621 -0.978 1.00 95.31 80 ILE A O 1
ATOM 628 N N . THR A 1 81 ? 1.140 -2.242 0.786 1.00 95.94 81 THR A N 1
ATOM 629 C CA . THR A 1 81 ? 2.179 -1.327 0.288 1.00 95.94 81 THR A CA 1
ATOM 630 C C . THR A 1 81 ? 3.512 -2.055 0.147 1.00 95.94 81 THR A C 1
ATOM 632 O O . THR A 1 81 ? 4.139 -1.988 -0.908 1.00 95.94 81 THR A O 1
ATOM 635 N N . MET A 1 82 ? 3.910 -2.816 1.171 1.00 96.75 82 MET A N 1
ATOM 636 C CA . MET A 1 82 ? 5.114 -3.645 1.134 1.00 96.75 82 MET A CA 1
ATOM 637 C C . MET A 1 82 ? 5.060 -4.667 -0.011 1.00 96.75 82 MET A C 1
ATOM 639 O O . MET A 1 82 ? 6.001 -4.755 -0.797 1.00 96.75 82 MET A O 1
ATOM 643 N N . GLU A 1 83 ? 3.953 -5.395 -0.157 1.00 97.00 83 GLU A N 1
ATOM 644 C CA . GLU A 1 83 ? 3.782 -6.386 -1.218 1.00 97.00 83 GLU A CA 1
ATOM 645 C C . GLU A 1 83 ? 3.820 -5.737 -2.604 1.00 97.00 83 GLU A C 1
ATOM 647 O O . GLU A 1 83 ? 4.543 -6.215 -3.469 1.00 97.00 83 GLU A O 1
ATOM 652 N N . LEU A 1 84 ? 3.159 -4.599 -2.822 1.00 96.81 84 LEU A N 1
ATOM 653 C CA . LEU A 1 84 ? 3.279 -3.850 -4.076 1.00 96.81 84 LEU A CA 1
ATOM 654 C C . LEU A 1 84 ? 4.741 -3.484 -4.372 1.00 96.81 84 LEU A C 1
ATOM 656 O O . LEU A 1 84 ? 5.199 -3.641 -5.508 1.00 96.81 84 LEU A O 1
ATOM 660 N N . MET A 1 85 ? 5.481 -3.051 -3.349 1.00 96.62 85 MET A N 1
ATOM 661 C CA . MET A 1 85 ? 6.856 -2.580 -3.487 1.00 96.62 85 MET A CA 1
ATOM 662 C C . MET A 1 85 ? 7.902 -3.681 -3.708 1.00 96.62 85 MET A C 1
ATOM 664 O O . MET A 1 85 ? 8.942 -3.399 -4.303 1.00 96.62 85 MET A O 1
ATOM 668 N N . GLN A 1 86 ? 7.681 -4.913 -3.244 1.00 95.50 86 GLN A N 1
ATOM 669 C CA . GLN A 1 86 ? 8.698 -5.981 -3.328 1.00 95.50 86 GLN A CA 1
ATOM 670 C C . GLN A 1 86 ? 8.171 -7.353 -3.774 1.00 95.50 86 GLN A C 1
ATOM 672 O O . GLN A 1 86 ? 8.950 -8.247 -4.091 1.00 95.50 86 GLN A O 1
ATOM 677 N N . GLY A 1 87 ? 6.856 -7.516 -3.885 1.00 95.38 87 GLY A N 1
ATOM 678 C CA . GLY A 1 87 ? 6.193 -8.713 -4.415 1.00 95.38 87 GLY A CA 1
ATOM 679 C C . GLY A 1 87 ? 5.741 -9.697 -3.346 1.00 95.38 87 GLY A C 1
ATOM 680 O O . GLY A 1 87 ? 5.166 -10.726 -3.677 1.00 95.38 87 GLY A O 1
ATOM 681 N N . TYR A 1 88 ? 6.028 -9.411 -2.078 1.00 94.06 88 TYR A N 1
ATOM 682 C CA . TYR A 1 88 ? 5.670 -10.253 -0.942 1.00 94.06 88 TYR A CA 1
ATOM 683 C C . TYR A 1 88 ? 5.595 -9.427 0.338 1.00 94.06 88 TYR A C 1
ATOM 685 O O . TYR A 1 88 ? 6.294 -8.422 0.494 1.00 94.06 88 TYR A O 1
ATOM 693 N N . ALA A 1 89 ? 4.794 -9.896 1.290 1.00 92.25 89 ALA A N 1
ATOM 694 C CA . ALA A 1 89 ? 4.894 -9.475 2.678 1.00 92.25 89 ALA A CA 1
ATOM 695 C C . ALA A 1 89 ? 5.944 -10.313 3.423 1.00 92.25 89 ALA A C 1
ATOM 697 O O . ALA A 1 89 ? 6.138 -11.494 3.124 1.00 92.25 89 ALA A O 1
ATOM 698 N N . LYS A 1 90 ? 6.622 -9.721 4.410 1.00 93.00 90 LYS A N 1
ATOM 699 C CA . LYS A 1 90 ? 7.574 -10.452 5.255 1.00 93.00 90 LYS A CA 1
ATOM 700 C C . LYS A 1 90 ? 6.836 -11.403 6.201 1.00 93.00 90 LYS A C 1
ATOM 702 O O . LYS A 1 90 ? 5.840 -11.035 6.821 1.00 93.00 90 LYS A O 1
ATOM 707 N N . GLY A 1 91 ? 7.331 -12.637 6.309 1.00 88.31 91 GLY A N 1
ATOM 708 C CA . GLY A 1 91 ? 6.696 -13.696 7.106 1.00 88.31 91 GLY A CA 1
ATOM 709 C C . GLY A 1 91 ? 6.857 -13.543 8.624 1.00 88.31 91 GLY A C 1
ATOM 710 O O . GLY A 1 91 ? 6.137 -14.188 9.378 1.00 88.31 91 GLY A O 1
ATOM 711 N N . ASP A 1 92 ? 7.772 -12.687 9.076 1.00 90.25 92 ASP A N 1
ATOM 712 C CA . ASP A 1 92 ? 8.014 -12.365 10.490 1.00 90.25 92 ASP A CA 1
ATOM 713 C C . ASP A 1 92 ? 7.073 -11.270 11.030 1.00 90.25 92 ASP A C 1
ATOM 715 O O . ASP A 1 92 ? 7.133 -10.910 12.206 1.00 90.25 92 ASP A O 1
ATOM 719 N N . GLY A 1 93 ? 6.191 -10.743 10.177 1.00 86.94 93 GLY A N 1
ATOM 720 C CA . GLY A 1 93 ? 5.263 -9.670 10.511 1.00 86.94 93 GLY A CA 1
ATOM 721 C C . GLY A 1 93 ? 5.879 -8.272 10.485 1.00 86.94 93 GLY A C 1
ATOM 722 O O . GLY A 1 93 ? 5.137 -7.313 10.719 1.00 86.94 93 GLY A O 1
ATOM 723 N N . ALA A 1 94 ? 7.175 -8.137 10.179 1.00 92.38 94 ALA A N 1
ATOM 724 C CA . ALA A 1 94 ? 7.833 -6.849 10.020 1.00 92.38 94 ALA A CA 1
ATOM 725 C C . ALA A 1 94 ? 7.323 -6.112 8.772 1.00 92.38 94 ALA A C 1
ATOM 727 O O . ALA A 1 94 ? 6.950 -6.719 7.766 1.00 92.38 94 ALA A O 1
ATOM 728 N N . VAL A 1 95 ? 7.338 -4.781 8.833 1.00 93.75 95 VAL A N 1
ATOM 729 C CA . VAL A 1 95 ? 6.997 -3.910 7.705 1.00 93.75 95 VAL A CA 1
ATOM 730 C C . VAL A 1 95 ? 8.264 -3.211 7.232 1.00 93.75 95 VAL A C 1
ATOM 732 O O . VAL A 1 95 ? 8.947 -2.552 8.012 1.00 93.75 95 VAL A O 1
ATOM 735 N N . GLY A 1 96 ? 8.587 -3.369 5.952 1.00 94.31 96 GLY A N 1
ATOM 736 C CA . GLY A 1 96 ? 9.735 -2.729 5.319 1.00 94.31 96 GLY A CA 1
ATOM 737 C C . GLY A 1 96 ? 10.101 -3.408 4.006 1.00 94.31 96 GLY A C 1
ATOM 738 O O . GLY A 1 96 ? 9.700 -4.544 3.766 1.00 94.31 96 GLY A O 1
ATOM 739 N N . VAL A 1 97 ? 10.888 -2.725 3.178 1.00 95.19 97 VAL A N 1
ATOM 740 C CA . VAL A 1 97 ? 11.370 -3.259 1.897 1.00 95.19 97 VAL A CA 1
ATOM 741 C C . VAL A 1 97 ? 12.823 -3.710 1.980 1.00 95.19 97 VAL A C 1
ATOM 743 O O . VAL A 1 97 ? 13.607 -3.110 2.714 1.00 95.19 97 VAL A O 1
ATOM 746 N N . ASP A 1 98 ? 13.181 -4.760 1.242 1.00 95.25 98 ASP A N 1
ATOM 747 C CA . ASP A 1 98 ? 14.552 -5.301 1.254 1.00 95.25 98 ASP A CA 1
ATOM 748 C C . ASP A 1 98 ? 15.538 -4.471 0.417 1.00 95.25 98 ASP A C 1
ATOM 750 O O . ASP A 1 98 ? 16.704 -4.345 0.787 1.00 95.25 98 ASP A O 1
ATOM 754 N N . ASP A 1 99 ? 15.060 -3.847 -0.663 1.00 93.75 99 ASP A N 1
ATOM 755 C CA . A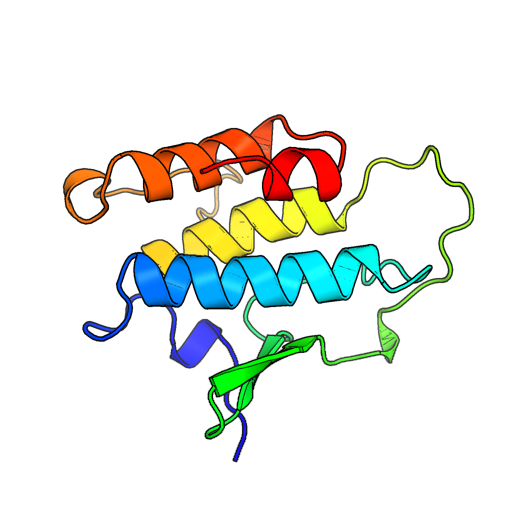SP A 1 99 ? 15.821 -2.884 -1.466 1.00 93.75 99 ASP A CA 1
ATOM 756 C C . ASP A 1 99 ? 15.104 -1.521 -1.487 1.00 93.75 99 ASP A C 1
ATOM 758 O O . ASP A 1 99 ? 14.331 -1.230 -2.407 1.00 93.75 99 ASP A O 1
ATOM 762 N N . PRO A 1 100 ? 15.308 -0.670 -0.463 1.00 91.56 100 PRO A N 1
ATOM 763 C CA . PRO A 1 100 ? 14.725 0.667 -0.439 1.00 91.56 100 PRO A CA 1
ATOM 764 C C . PRO A 1 100 ? 15.296 1.579 -1.532 1.00 91.56 100 PRO A C 1
ATOM 766 O O . PRO A 1 100 ? 14.619 2.523 -1.915 1.00 91.56 100 PRO A O 1
ATOM 769 N N . GLY A 1 101 ? 16.493 1.298 -2.067 1.00 93.06 101 GLY A N 1
ATOM 770 C CA . GLY A 1 101 ? 17.125 2.110 -3.115 1.00 93.06 101 GLY A CA 1
ATOM 771 C C . GLY A 1 101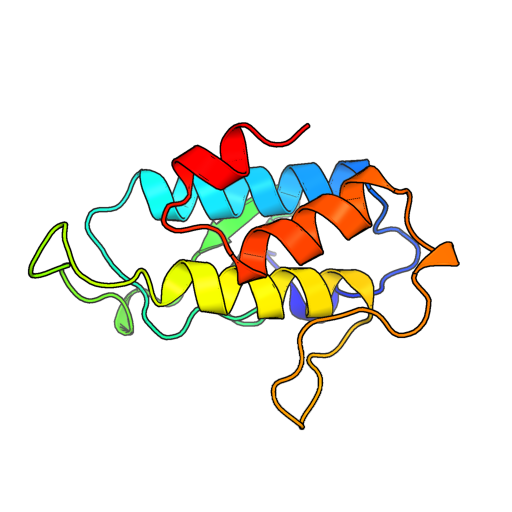 ? 16.403 2.046 -4.462 1.00 93.06 101 GLY A C 1
ATOM 772 O O . GLY A 1 101 ? 16.567 2.940 -5.292 1.00 93.06 101 GLY A O 1
ATOM 773 N N . ARG A 1 102 ? 15.563 1.025 -4.665 1.00 93.00 102 ARG A N 1
ATOM 774 C CA . ARG A 1 102 ? 14.653 0.927 -5.810 1.00 93.00 102 ARG A CA 1
ATOM 775 C C . ARG A 1 102 ? 13.593 2.034 -5.834 1.00 93.00 102 ARG A C 1
ATOM 777 O O . ARG A 1 102 ? 13.096 2.355 -6.910 1.00 93.00 102 ARG A O 1
ATOM 784 N N . TRP A 1 103 ? 13.218 2.558 -4.671 1.00 94.75 103 TRP A N 1
ATOM 785 C CA . TRP A 1 103 ? 12.096 3.473 -4.499 1.00 94.75 103 TRP A CA 1
ATOM 786 C C . TRP A 1 103 ? 12.592 4.852 -4.074 1.00 94.75 103 TRP A C 1
ATOM 788 O O . TRP A 1 103 ? 13.569 4.976 -3.336 1.00 94.75 103 TRP A O 1
ATOM 798 N N . ASN A 1 104 ? 11.908 5.910 -4.507 1.00 93.75 104 ASN A N 1
ATOM 799 C CA . ASN A 1 104 ? 12.204 7.240 -3.979 1.00 93.75 104 ASN A CA 1
ATOM 800 C C . ASN A 1 104 ? 11.887 7.352 -2.468 1.00 93.75 104 ASN A C 1
ATOM 802 O O . ASN A 1 104 ? 11.182 6.525 -1.880 1.00 93.75 104 ASN A O 1
ATOM 806 N N . SER A 1 105 ? 12.408 8.408 -1.835 1.00 93.06 105 SER A N 1
ATOM 807 C CA . SER A 1 105 ? 12.216 8.659 -0.401 1.00 93.06 105 SER A CA 1
ATOM 808 C C . SER A 1 105 ? 10.748 8.755 -0.004 1.00 93.06 105 SER A C 1
ATOM 810 O O . SER A 1 105 ? 10.382 8.280 1.066 1.00 93.06 105 SER A O 1
ATOM 812 N N . ASP A 1 106 ? 9.910 9.333 -0.864 1.00 93.00 106 ASP A N 1
ATOM 813 C CA . ASP A 1 106 ? 8.497 9.566 -0.572 1.00 93.00 106 ASP A CA 1
ATOM 814 C C . ASP A 1 106 ? 7.731 8.240 -0.509 1.00 93.00 106 ASP A C 1
ATOM 816 O O . ASP A 1 106 ? 7.005 7.992 0.448 1.00 93.00 106 ASP A O 1
ATOM 820 N N . ALA A 1 107 ? 7.977 7.323 -1.450 1.00 93.56 107 ALA A N 1
ATOM 821 C CA . ALA A 1 107 ? 7.378 5.991 -1.462 1.00 93.56 107 ALA A CA 1
ATOM 822 C C . ALA A 1 107 ? 7.766 5.170 -0.220 1.00 93.56 107 ALA A C 1
ATOM 824 O O . ALA A 1 107 ? 6.914 4.523 0.393 1.00 93.56 107 ALA A O 1
ATOM 825 N N . VAL A 1 108 ? 9.037 5.227 0.192 1.00 95.06 108 VAL A N 1
ATOM 826 C CA . VAL A 1 108 ? 9.497 4.575 1.430 1.00 95.06 108 VAL A CA 1
ATOM 827 C C . VAL A 1 108 ? 8.893 5.253 2.667 1.00 95.06 108 VAL A C 1
ATOM 829 O O . VAL A 1 108 ? 8.507 4.569 3.617 1.00 95.06 108 VAL A O 1
ATOM 832 N N . SER A 1 109 ? 8.761 6.582 2.654 1.00 93.56 109 SER A N 1
ATOM 833 C CA . SER A 1 109 ? 8.144 7.352 3.739 1.00 93.56 109 SER A CA 1
ATOM 834 C C . SER A 1 109 ? 6.663 7.018 3.906 1.00 93.56 109 SER A C 1
ATOM 836 O O . SER A 1 109 ? 6.216 6.828 5.033 1.00 93.56 109 SER A O 1
ATOM 838 N N . VAL A 1 110 ? 5.918 6.843 2.809 1.00 92.44 110 VAL A N 1
ATOM 839 C CA . VAL A 1 110 ? 4.520 6.385 2.845 1.00 92.44 110 VAL A CA 1
ATOM 840 C C . VAL A 1 110 ? 4.419 5.010 3.501 1.00 92.44 110 VAL A C 1
ATOM 842 O O . VAL A 1 110 ? 3.606 4.839 4.409 1.00 92.44 110 VAL A O 1
ATOM 845 N N . LEU A 1 111 ? 5.265 4.044 3.114 1.00 94.88 111 LEU A N 1
ATOM 846 C CA . LEU A 1 111 ? 5.294 2.729 3.765 1.00 94.88 111 LEU A CA 1
ATOM 847 C C . LEU A 1 111 ? 5.557 2.860 5.270 1.00 94.88 111 LEU A C 1
ATOM 849 O O . LEU A 1 111 ? 4.841 2.261 6.069 1.00 94.88 111 LEU A O 1
ATOM 853 N N . SER A 1 112 ? 6.536 3.676 5.661 1.00 93.62 112 SER A N 1
ATOM 854 C CA . SER A 1 112 ? 6.829 3.949 7.071 1.00 93.62 112 SER A CA 1
ATOM 855 C C . SER A 1 112 ? 5.615 4.541 7.797 1.00 93.62 112 SER A C 1
ATOM 857 O O . SER A 1 112 ? 5.206 4.032 8.842 1.00 93.62 112 SER A O 1
ATOM 859 N N . ALA A 1 113 ? 4.962 5.543 7.204 1.00 93.50 113 ALA A N 1
ATOM 860 C CA . ALA A 1 113 ? 3.793 6.205 7.771 1.00 93.50 113 ALA A CA 1
ATOM 861 C C . ALA A 1 113 ? 2.626 5.237 8.021 1.00 93.50 113 ALA A C 1
ATOM 863 O O . ALA A 1 113 ? 1.928 5.374 9.024 1.00 93.50 113 ALA A O 1
ATOM 864 N N . THR A 1 114 ? 2.438 4.208 7.180 1.00 91.94 114 THR A N 1
ATOM 865 C CA . THR A 1 114 ? 1.389 3.192 7.414 1.00 91.94 114 THR A CA 1
ATOM 866 C C . THR A 1 114 ? 1.554 2.412 8.722 1.00 91.94 114 THR A C 1
ATOM 868 O O . THR A 1 114 ? 0.581 1.837 9.204 1.00 91.94 114 THR A O 1
ATOM 871 N N . THR A 1 115 ? 2.753 2.390 9.315 1.00 90.75 115 THR A N 1
ATOM 872 C CA . THR A 1 115 ? 3.017 1.671 10.574 1.00 90.75 115 THR A CA 1
ATOM 873 C C . THR A 1 115 ? 2.618 2.455 11.821 1.00 90.75 115 THR A C 1
ATOM 875 O O . THR A 1 115 ? 2.389 1.851 12.868 1.00 90.75 115 THR A O 1
ATOM 878 N N . SER A 1 116 ? 2.524 3.783 11.717 1.00 88.94 116 SER A N 1
ATOM 879 C CA . SER A 1 116 ?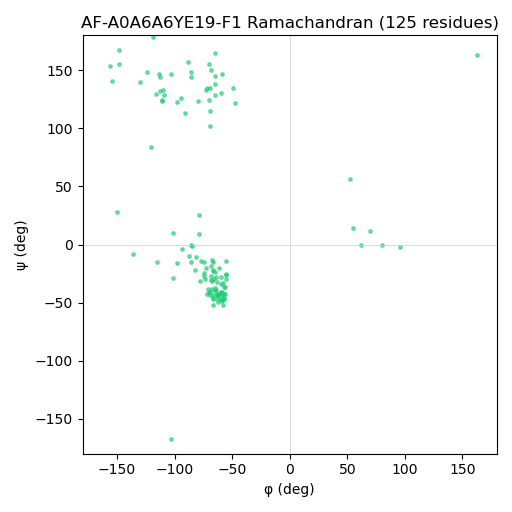 2.210 4.681 12.834 1.00 88.94 116 SER A CA 1
ATOM 880 C C . SER A 1 116 ? 0.885 5.422 12.672 1.00 88.94 116 SER A C 1
ATOM 882 O O . SER A 1 116 ? 0.401 6.001 13.642 1.00 88.94 116 SER A O 1
ATOM 884 N N . ALA A 1 117 ? 0.315 5.441 11.465 1.00 89.06 117 ALA A N 1
ATOM 885 C CA . ALA A 1 117 ? -0.912 6.168 11.189 1.00 89.06 117 ALA A C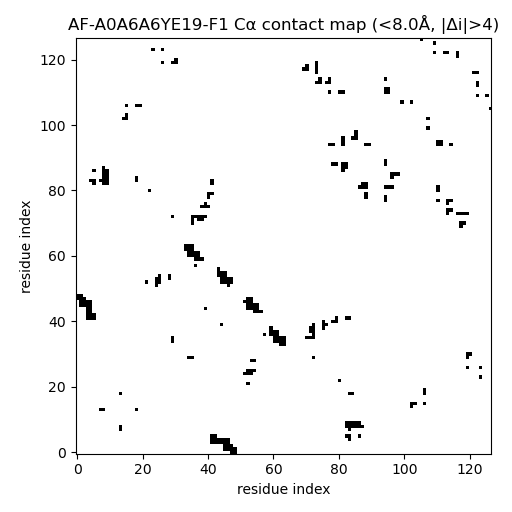A 1
ATOM 886 C C . ALA A 1 117 ? -2.107 5.596 11.954 1.00 89.06 117 ALA A C 1
ATOM 888 O O . ALA A 1 117 ? -2.339 4.388 12.001 1.00 89.06 117 ALA A O 1
ATOM 889 N N . THR A 1 118 ? -2.918 6.503 12.486 1.00 84.88 118 THR A N 1
ATOM 890 C CA . THR A 1 118 ? -4.137 6.172 13.242 1.00 84.88 118 THR A CA 1
ATOM 891 C C . THR A 1 118 ? -5.397 6.255 12.381 1.00 84.88 118 THR A C 1
ATOM 893 O O . THR A 1 118 ? -6.456 5.736 12.739 1.00 84.88 118 THR A O 1
ATOM 896 N N . SER A 1 119 ? -5.298 6.909 11.219 1.00 84.75 119 SER A N 1
ATOM 897 C CA . SER A 1 119 ? -6.399 7.101 10.278 1.00 84.75 119 SER A CA 1
ATOM 898 C C . SER A 1 119 ? -5.908 7.146 8.829 1.00 84.75 119 SER A C 1
ATOM 900 O O . SER A 1 119 ? -4.766 7.502 8.544 1.00 84.75 119 SER A O 1
ATOM 902 N N . VAL A 1 120 ? -6.795 6.818 7.889 1.00 85.69 120 VAL A N 1
ATOM 903 C CA . VAL A 1 120 ? -6.508 6.961 6.454 1.00 85.69 120 VAL A CA 1
ATOM 904 C C . VAL A 1 120 ? -6.378 8.438 6.059 1.00 85.69 120 VAL A C 1
ATOM 906 O O . VAL A 1 120 ? -5.581 8.772 5.189 1.00 85.69 120 VAL A O 1
ATOM 909 N N . ASP A 1 121 ? -7.096 9.338 6.735 1.00 85.38 121 ASP A N 1
ATOM 910 C CA . ASP A 1 121 ? -7.008 10.786 6.498 1.00 85.38 121 ASP A CA 1
ATOM 911 C C . ASP A 1 121 ? -5.636 11.367 6.863 1.00 85.38 121 ASP A C 1
ATOM 913 O O . ASP A 1 121 ? -5.206 12.357 6.274 1.00 85.38 121 ASP A O 1
ATOM 917 N N . GLU A 1 122 ? -4.946 10.770 7.835 1.00 88.25 122 GLU A N 1
ATOM 918 C CA . GLU A 1 122 ? -3.559 11.101 8.166 1.00 88.25 122 GLU A CA 1
ATOM 919 C C . GLU A 1 122 ? -2.619 10.706 7.021 1.00 88.25 122 GLU A C 1
ATOM 921 O O . GLU A 1 122 ? -1.826 11.530 6.569 1.00 88.25 122 GLU A O 1
ATOM 926 N N . LEU A 1 123 ? -2.775 9.491 6.484 1.00 87.75 123 LEU A N 1
ATOM 927 C CA . LEU A 1 123 ? -1.976 8.994 5.359 1.00 87.75 123 LEU A CA 1
ATOM 928 C C . LEU A 1 123 ? -2.216 9.780 4.068 1.00 87.75 123 LEU A C 1
ATOM 930 O O . LEU A 1 123 ? -1.272 10.052 3.337 1.00 87.75 123 LEU A O 1
ATOM 934 N N . MET A 1 124 ? -3.454 10.202 3.798 1.00 86.62 124 MET A N 1
ATOM 935 C CA . MET A 1 124 ? -3.778 11.002 2.608 1.00 86.62 124 MET A CA 1
ATOM 936 C C . MET A 1 124 ? -3.179 12.418 2.630 1.00 86.62 124 MET A C 1
ATOM 938 O O . MET A 1 124 ? -3.181 13.088 1.600 1.00 86.62 124 MET A O 1
ATOM 942 N N . LYS A 1 125 ? -2.682 12.894 3.780 1.00 86.62 125 LYS A N 1
ATOM 943 C CA . LYS A 1 125 ? -1.943 14.166 3.886 1.00 86.62 125 LYS A CA 1
ATOM 944 C C . LYS A 1 125 ? -0.450 14.003 3.620 1.00 86.62 125 LYS A C 1
ATOM 946 O O . LYS A 1 125 ? 0.252 15.011 3.548 1.00 86.62 125 LYS A O 1
ATOM 951 N N . HIS A 1 126 ? 0.034 12.766 3.529 1.00 79.25 126 HIS A N 1
ATOM 952 C CA . HIS A 1 126 ? 1.422 12.501 3.201 1.00 79.25 126 HIS A CA 1
ATOM 953 C C . HIS A 1 126 ? 1.679 12.885 1.730 1.00 79.25 126 HIS A C 1
ATOM 955 O O . HIS A 1 126 ? 0.834 12.575 0.885 1.00 79.25 126 HIS A O 1
ATOM 961 N N . PRO A 1 127 ? 2.787 13.589 1.427 1.00 58.16 127 PRO A N 1
ATOM 962 C CA . PRO A 1 127 ? 3.191 13.887 0.054 1.00 58.16 127 PRO A CA 1
ATOM 963 C C . PRO A 1 127 ? 3.438 12.621 -0.773 1.00 58.16 127 PRO A C 1
ATOM 965 O O . PRO A 1 127 ? 3.843 11.594 -0.172 1.00 58.16 127 PRO A O 1
#

Radius of gyration: 13.79 Å; Cα contacts (8 Å, |Δi|>4): 170; chains: 1; bounding box: 37×28×36 Å

Organism: NCBI:txid574789

pLDDT: mean 86.16, std 11.23, range [51.78, 97.0]

Mean predicted aligned error: 5.35 Å

Foldseek 3Di:
DWDFLLVQAPDPPDAPVLLCLQLVLLLVQVVPDLWQLLDDASRQWIADPVRHIDGHDCVSIDRNPDPPDQRSVLLRSLQRLQCNHASGGDPVSDGAHPCCVRHDPQSRVLSVCSVVDRGSVVSVPRD

InterPro domains:
  IPR011009 Protein kinase-like domain superfamily [SSF56112] (4-87)

Nearest PDB structures (foldseek):
  8s79-assembly1_A  TM=6.095E-01  e=2.190E-03  Lotus japonicus
  6m7z-assembly2_B  TM=7.008E-01  e=6.858E-03  Toxoplasma gondii RH
  6xag-assembly1_C  TM=6.506E-01  e=3.994E-03  Homo sapiens
  7sj3-assembly1_A  TM=7.178E-01  e=6.335E-02  Homo sapiens
  7vbt-assembly1_B  TM=5.672E-01  e=1.024E-01  Homo sapiens

Sequence (127 aa):
MPISLDHIANRPGLNEMRLAAILGQIMNGISKQRLEHSSLTCSNILANPDRDVKIADYKCCQFRPSEKAEPRDIRALSYITMELMQGYAKGDGAVGVDDPGRWNSDAVSVLSATTSATSVDELMKHP

Secondary structure (DSSP, 8-state):
--EEGGGTTT-TT--HHHHHHHHHHHHHHHHT-SEE-SS--GGGEEE-TTS-EEE--GGG-EE-S-TTS--HHHHHHHHHHHHHHHSS--TTS----S-GGGS-HHHHHHHHHHHH-SSHHHHTT--